Protein AF-A0A5W0T8G3-F1 (afdb_monomer_lite)

InterPro domains:
  IPR002104 Integrase, catalytic domain [PF00589] (5-98)
  IPR002104 Integrase, catalytic domain [PS51898] (1-99)
  IPR011010 DNA breaking-rejoining enzyme, catalytic core [SSF56349] (5-98)
  IPR013762 Integrase-like, catalytic domain superfamily [G3DSA:1.10.443.10] (2-99)

Radius of gyration: 16.73 Å; chains: 1; bounding box: 42×38×36 Å

Sequence (99 aa):
MNPEDSKSNRAIGVALNDTACKVLRDQIGKHHKWVFVHTKEGIRPDGSKTPTIRKMRVDDQRAWNAACRRAGIEDFRFHDLRHTWASWLIQSGVPLSVL

Structure (mmCIF, N/CA/C/O backbone):
data_AF-A0A5W0T8G3-F1
#
_entry.id   AF-A0A5W0T8G3-F1
#
loop_
_atom_site.group_PDB
_atom_site.id
_atom_site.type_symbol
_atom_site.label_atom_id
_atom_site.label_alt_id
_atom_site.label_comp_id
_atom_site.label_asym_id
_atom_site.label_entity_id
_atom_site.label_seq_id
_atom_site.pdbx_PDB_ins_code
_atom_site.Cartn_x
_atom_site.Cartn_y
_atom_site.Cartn_z
_atom_site.occupancy
_atom_site.B_iso_or_equiv
_atom_site.auth_seq_id
_atom_site.auth_comp_id
_atom_site.auth_asym_id
_atom_site.auth_atom_id
_atom_site.pdbx_PDB_model_num
ATOM 1 N N . MET A 1 1 ? 2.903 -20.866 4.279 1.00 36.59 1 MET A N 1
ATOM 2 C CA . MET A 1 1 ? 3.536 -19.531 4.369 1.00 36.59 1 MET A CA 1
ATOM 3 C C . MET A 1 1 ? 4.616 -19.658 5.437 1.00 36.59 1 MET A C 1
ATOM 5 O O . MET A 1 1 ? 4.267 -20.071 6.534 1.00 36.59 1 MET A O 1
ATOM 9 N N . ASN A 1 2 ? 5.898 -19.492 5.088 1.00 31.52 2 ASN A N 1
ATOM 10 C CA . ASN A 1 2 ? 7.004 -19.897 5.970 1.00 31.52 2 ASN A CA 1
ATOM 11 C C . ASN A 1 2 ? 7.132 -19.012 7.230 1.00 31.52 2 ASN A C 1
ATOM 13 O O . ASN A 1 2 ? 6.894 -17.808 7.128 1.00 31.52 2 ASN A O 1
ATOM 17 N N . PRO A 1 3 ? 7.529 -19.588 8.382 1.00 33.50 3 PRO A N 1
ATOM 18 C CA . PRO A 1 3 ? 7.271 -19.067 9.732 1.00 33.50 3 PRO A CA 1
ATOM 19 C C . PRO A 1 3 ? 8.445 -18.278 10.347 1.00 33.50 3 PRO A C 1
ATOM 21 O O . PRO A 1 3 ? 8.534 -18.132 11.561 1.00 33.50 3 PRO A O 1
ATOM 24 N N . GLU A 1 4 ? 9.375 -17.787 9.533 1.00 39.97 4 GLU A N 1
ATOM 25 C CA . GLU A 1 4 ? 10.737 -17.486 10.006 1.00 39.97 4 GLU A CA 1
ATOM 26 C C . GLU A 1 4 ? 10.909 -16.110 10.695 1.00 39.97 4 GLU A C 1
ATOM 28 O O . GLU A 1 4 ? 11.938 -15.881 11.318 1.00 39.97 4 GLU A O 1
ATOM 33 N N . ASP A 1 5 ? 9.929 -15.196 10.639 1.00 48.75 5 ASP A N 1
ATOM 34 C CA . ASP A 1 5 ? 10.108 -13.808 11.130 1.00 48.75 5 ASP A CA 1
ATOM 35 C C . ASP A 1 5 ? 9.265 -13.442 12.374 1.00 48.75 5 ASP A C 1
ATOM 37 O O . ASP A 1 5 ? 9.313 -12.303 12.845 1.00 48.75 5 ASP A O 1
ATOM 41 N N . SER A 1 6 ? 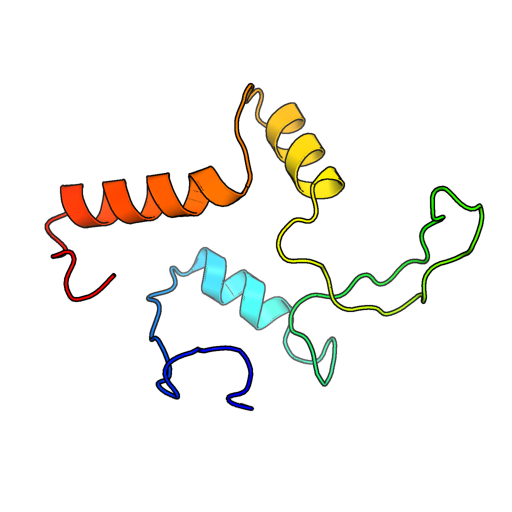8.511 -14.384 12.955 1.00 41.16 6 SER A N 1
ATOM 42 C CA . SER A 1 6 ? 7.791 -14.149 14.214 1.00 41.16 6 SER A CA 1
ATOM 43 C C . SER A 1 6 ? 8.512 -14.857 15.360 1.00 41.16 6 SER A C 1
ATOM 45 O O . SER A 1 6 ? 8.561 -16.083 15.412 1.00 41.16 6 SER A O 1
ATOM 47 N N . LYS A 1 7 ? 9.056 -14.087 16.316 1.00 49.31 7 LYS A N 1
ATOM 48 C CA . LYS A 1 7 ? 9.704 -14.613 17.543 1.00 49.31 7 LYS A CA 1
ATOM 49 C C . LYS A 1 7 ? 8.784 -15.508 18.393 1.00 49.31 7 LYS A C 1
ATOM 51 O O . LYS A 1 7 ? 9.242 -16.162 19.322 1.00 49.31 7 LYS A O 1
ATOM 56 N N . SER A 1 8 ? 7.500 -15.563 18.062 1.00 42.22 8 SER A N 1
ATOM 57 C CA . SER A 1 8 ? 6.573 -16.618 18.440 1.00 42.22 8 SER A CA 1
ATOM 58 C C . SER A 1 8 ? 6.049 -17.242 17.147 1.00 42.22 8 SER A C 1
ATOM 60 O O . SER A 1 8 ? 5.513 -16.534 16.302 1.00 42.22 8 SER A O 1
ATOM 62 N N . ASN A 1 9 ? 6.208 -18.551 16.962 1.00 44.62 9 ASN A N 1
ATOM 63 C CA . ASN A 1 9 ? 5.787 -19.322 15.781 1.00 44.62 9 ASN A CA 1
ATOM 64 C C . ASN A 1 9 ? 4.241 -19.383 15.606 1.00 44.62 9 ASN A C 1
ATOM 66 O O . ASN A 1 9 ? 3.653 -20.448 15.436 1.00 44.62 9 ASN A O 1
ATOM 70 N N . ARG A 1 10 ? 3.548 -18.248 15.742 1.00 50.47 10 ARG A N 1
ATOM 71 C CA . ARG A 1 10 ? 2.101 -18.069 15.635 1.00 50.47 10 ARG A CA 1
ATOM 72 C C . ARG A 1 10 ? 1.808 -17.078 14.520 1.00 50.47 10 ARG A C 1
ATOM 74 O O . ARG A 1 10 ? 2.381 -15.994 14.472 1.00 50.47 10 ARG A O 1
ATOM 81 N N . ALA A 1 11 ? 0.881 -17.453 13.645 1.00 55.94 11 ALA A N 1
ATOM 82 C CA . ALA A 1 11 ? 0.317 -16.532 12.675 1.00 55.94 11 ALA A CA 1
ATOM 83 C C . ALA A 1 11 ? -0.435 -15.424 13.426 1.00 55.94 11 ALA A C 1
ATOM 85 O O . ALA A 1 11 ? -1.399 -15.699 14.139 1.00 55.94 11 ALA A O 1
ATOM 86 N N . ILE A 1 12 ? 0.020 -14.182 13.279 1.00 64.44 12 ILE A N 1
ATOM 87 C CA . ILE A 1 12 ? -0.698 -13.013 13.783 1.00 64.44 12 ILE A CA 1
ATOM 88 C C . ILE A 1 12 ? -1.729 -12.645 12.715 1.00 64.44 12 ILE A C 1
ATOM 90 O O . ILE A 1 12 ? -1.369 -12.244 11.607 1.00 64.44 12 ILE A O 1
ATOM 94 N N . GLY A 1 13 ? -3.010 -12.841 13.025 1.00 68.19 13 GLY A N 1
ATOM 95 C CA . GLY A 1 13 ? -4.100 -12.384 12.171 1.00 68.19 13 GLY A CA 1
ATOM 96 C C . GLY A 1 13 ? -4.246 -10.871 12.292 1.00 68.19 13 GLY A C 1
ATOM 97 O O . GLY A 1 13 ? -4.463 -10.367 13.387 1.00 68.19 13 GLY A O 1
ATOM 98 N N . VAL A 1 14 ? -4.136 -10.150 11.177 1.00 74.50 14 VAL A N 1
ATOM 99 C CA . VAL A 1 14 ? -4.395 -8.705 11.121 1.00 74.50 14 VAL A CA 1
ATOM 100 C C . VAL A 1 14 ? -5.640 -8.490 10.273 1.00 74.50 14 VAL A C 1
ATOM 102 O O . VAL A 1 14 ? -5.691 -8.937 9.127 1.00 74.50 14 VAL A O 1
ATOM 105 N N . ALA A 1 15 ? -6.647 -7.818 10.830 1.00 78.62 15 ALA A N 1
ATOM 106 C CA . ALA A 1 15 ? -7.829 -7.434 10.071 1.00 78.62 15 ALA A CA 1
ATOM 107 C C . ALA A 1 15 ? -7.445 -6.391 9.011 1.00 78.62 15 ALA A C 1
ATOM 109 O O . ALA A 1 15 ? -6.838 -5.365 9.319 1.00 78.62 15 ALA A O 1
ATOM 110 N N . LEU A 1 16 ? -7.793 -6.664 7.754 1.00 82.94 16 LEU A N 1
ATOM 111 C CA . LEU A 1 16 ? -7.514 -5.787 6.621 1.00 82.94 16 LEU A CA 1
ATOM 112 C C . LEU A 1 16 ? -8.813 -5.167 6.120 1.00 82.94 16 LEU A C 1
ATOM 114 O O . LEU A 1 16 ? -9.812 -5.864 5.955 1.00 82.94 16 LEU A O 1
ATOM 118 N N . ASN A 1 17 ? -8.785 -3.865 5.842 1.00 87.31 17 ASN A N 1
ATOM 119 C CA . ASN A 1 17 ? -9.901 -3.194 5.181 1.00 87.31 17 ASN A CA 1
ATOM 120 C C . ASN A 1 17 ? -9.921 -3.492 3.670 1.00 87.31 17 ASN A C 1
ATOM 122 O O . ASN A 1 17 ? -8.960 -4.028 3.106 1.00 87.31 17 ASN A O 1
ATOM 126 N N . ASP A 1 18 ? -11.007 -3.108 2.998 1.00 89.81 18 ASP A N 1
ATOM 127 C CA . ASP A 1 18 ? -11.201 -3.375 1.568 1.00 89.81 18 ASP A CA 1
ATOM 128 C C . ASP A 1 18 ? -10.099 -2.779 0.690 1.00 89.81 18 ASP A C 1
ATOM 130 O O . ASP A 1 18 ? -9.660 -3.413 -0.272 1.00 89.81 18 ASP A O 1
ATOM 134 N N . THR A 1 19 ? -9.597 -1.594 1.046 1.00 93.00 19 THR A N 1
ATOM 135 C CA . THR A 1 19 ? -8.495 -0.938 0.335 1.00 93.00 19 THR A CA 1
ATOM 136 C C . THR A 1 19 ? -7.213 -1.763 0.415 1.00 93.00 19 THR A C 1
ATOM 138 O O . THR A 1 19 ? -6.585 -2.024 -0.612 1.00 93.00 19 THR A O 1
ATOM 141 N N . ALA A 1 20 ? -6.834 -2.229 1.607 1.00 89.75 20 ALA A N 1
ATOM 142 C CA . ALA A 1 20 ? -5.669 -3.087 1.797 1.00 89.75 20 ALA A CA 1
ATOM 143 C C . ALA A 1 20 ? -5.846 -4.428 1.069 1.00 89.75 20 ALA A C 1
ATOM 145 O O . ALA A 1 20 ? -4.943 -4.869 0.356 1.00 89.75 20 ALA A O 1
ATOM 146 N N . CYS A 1 21 ? -7.031 -5.036 1.168 1.00 92.94 21 CYS A N 1
ATOM 147 C CA . CYS A 1 21 ? -7.368 -6.259 0.443 1.00 92.94 21 CYS A CA 1
ATOM 148 C C . CYS A 1 21 ? -7.242 -6.083 -1.074 1.00 92.94 21 CYS A C 1
ATOM 150 O O . CYS A 1 21 ? -6.679 -6.946 -1.745 1.00 92.94 21 CYS A O 1
ATOM 152 N N . LYS A 1 22 ? -7.726 -4.966 -1.629 1.00 96.06 22 LYS A N 1
ATOM 153 C CA . LYS A 1 22 ? -7.590 -4.646 -3.055 1.00 96.06 22 LYS A CA 1
ATOM 154 C C . LYS A 1 22 ? -6.122 -4.548 -3.465 1.00 96.06 22 LYS A C 1
ATOM 156 O O . LYS A 1 22 ? -5.720 -5.230 -4.401 1.00 96.06 22 LYS A O 1
ATOM 161 N N . VAL A 1 23 ? -5.311 -3.790 -2.721 1.00 94.38 23 VAL A N 1
ATOM 162 C CA . VAL A 1 23 ? -3.870 -3.650 -2.997 1.00 94.38 23 VAL A CA 1
ATOM 163 C C . VAL A 1 23 ? -3.168 -5.009 -3.014 1.00 94.38 23 VAL A C 1
ATOM 165 O O . VAL A 1 23 ? -2.347 -5.249 -3.897 1.00 94.38 23 VAL A O 1
ATOM 168 N N . LEU A 1 24 ? -3.494 -5.906 -2.075 1.00 92.94 24 LEU A N 1
ATOM 169 C CA . LEU A 1 24 ? -2.923 -7.256 -2.026 1.00 92.94 24 LEU A CA 1
ATOM 170 C C . LEU A 1 24 ? -3.376 -8.128 -3.197 1.00 92.94 24 LEU A C 1
ATOM 172 O O . LEU A 1 24 ? -2.544 -8.808 -3.795 1.00 92.94 24 LEU A O 1
ATOM 176 N N . ARG A 1 25 ? -4.668 -8.095 -3.548 1.00 94.56 25 ARG A N 1
ATOM 177 C CA . ARG A 1 25 ? -5.197 -8.825 -4.710 1.00 94.56 25 ARG A CA 1
ATOM 178 C C . ARG A 1 25 ? -4.499 -8.394 -5.993 1.00 94.56 25 ARG A C 1
ATOM 180 O O . ARG A 1 25 ? -4.088 -9.251 -6.768 1.00 94.56 25 ARG A O 1
ATOM 187 N N . ASP A 1 26 ? -4.254 -7.098 -6.155 1.00 95.19 26 ASP A N 1
ATOM 188 C CA . ASP A 1 26 ? -3.529 -6.557 -7.305 1.00 95.19 26 ASP A CA 1
ATOM 189 C C . ASP A 1 26 ? -2.067 -7.034 -7.370 1.00 95.19 26 ASP A C 1
ATOM 191 O O . ASP A 1 26 ? -1.432 -6.888 -8.414 1.00 95.19 26 ASP A O 1
ATOM 195 N N . GLN A 1 27 ? -1.490 -7.576 -6.289 1.00 94.19 27 GLN A N 1
ATOM 196 C CA . GLN A 1 27 ? -0.140 -8.156 -6.305 1.00 94.19 27 GLN A CA 1
ATOM 197 C C . GLN A 1 27 ? -0.106 -9.648 -6.653 1.00 94.19 27 GLN A C 1
ATOM 199 O O . GLN A 1 27 ? 0.971 -10.177 -6.943 1.00 94.19 27 GLN A O 1
ATOM 204 N N . ILE A 1 28 ? -1.247 -10.341 -6.643 1.00 93.19 28 ILE A N 1
ATOM 205 C CA . ILE A 1 28 ? -1.295 -11.782 -6.904 1.00 93.19 28 ILE A CA 1
ATOM 206 C C . ILE A 1 28 ? -0.771 -12.067 -8.317 1.00 93.19 28 ILE A C 1
ATOM 208 O O . ILE A 1 28 ? -1.147 -11.415 -9.287 1.00 93.19 28 ILE A O 1
ATOM 212 N N . GLY A 1 29 ? 0.143 -13.034 -8.423 1.00 91.81 29 GLY A N 1
ATOM 213 C CA . GLY A 1 29 ? 0.759 -13.443 -9.689 1.00 91.81 29 GLY A CA 1
ATOM 214 C C . GLY A 1 29 ? 1.931 -12.575 -10.162 1.00 91.81 29 GLY A C 1
ATOM 215 O O . GLY A 1 29 ? 2.657 -13.000 -11.056 1.00 91.81 29 GLY A O 1
ATOM 216 N N . LYS A 1 30 ? 2.192 -11.407 -9.553 1.00 90.06 30 LYS A N 1
ATOM 217 C CA . LYS A 1 30 ? 3.309 -10.531 -9.965 1.00 90.06 30 LYS A CA 1
ATOM 218 C C . LYS A 1 30 ? 4.681 -11.040 -9.530 1.00 90.06 30 LYS A C 1
ATOM 220 O O . LYS A 1 30 ? 5.682 -10.737 -10.174 1.00 90.06 30 LYS A O 1
ATOM 225 N N . HIS A 1 31 ? 4.747 -11.790 -8.433 1.00 92.69 31 HIS A N 1
ATOM 226 C CA . HIS A 1 31 ? 5.986 -12.383 -7.946 1.00 92.69 31 HIS A CA 1
ATOM 227 C C . HIS A 1 31 ? 5.697 -13.633 -7.098 1.00 92.69 31 HIS A C 1
ATOM 229 O O . HIS A 1 31 ? 4.758 -13.655 -6.309 1.00 92.69 31 HIS A O 1
ATOM 235 N N . HIS A 1 32 ? 6.521 -14.679 -7.230 1.00 90.75 32 HIS A N 1
ATOM 236 C CA . HIS A 1 32 ? 6.270 -15.992 -6.613 1.00 90.75 32 HIS A CA 1
ATOM 237 C C . HIS A 1 32 ? 6.588 -16.059 -5.103 1.00 90.75 32 HIS A C 1
ATOM 239 O O . HIS A 1 32 ? 6.006 -16.866 -4.387 1.00 90.75 32 HIS A O 1
ATOM 245 N N . LYS A 1 33 ? 7.528 -15.232 -4.615 1.00 91.38 33 LYS A N 1
ATOM 246 C CA . LYS A 1 33 ? 7.993 -15.239 -3.209 1.00 91.38 33 LYS A CA 1
ATOM 247 C C . LYS A 1 33 ? 7.565 -14.047 -2.338 1.00 91.38 33 LYS A C 1
ATOM 249 O O . LYS A 1 33 ? 7.308 -14.228 -1.152 1.00 91.38 33 LYS A O 1
ATOM 254 N N . TRP A 1 34 ? 7.550 -12.828 -2.875 1.00 92.00 34 TRP A N 1
ATOM 255 C CA . TRP A 1 34 ? 7.309 -11.595 -2.117 1.00 92.00 34 TRP A CA 1
ATOM 256 C C . TRP A 1 34 ? 6.089 -10.863 -2.667 1.00 92.00 34 TRP A C 1
ATOM 258 O O . TRP A 1 34 ? 5.924 -10.801 -3.878 1.00 92.00 34 TRP A O 1
ATOM 268 N N . VAL A 1 35 ? 5.276 -10.271 -1.789 1.00 91.50 35 VAL A N 1
ATOM 269 C CA . VAL A 1 35 ? 4.074 -9.515 -2.190 1.00 91.50 35 VAL A CA 1
ATOM 270 C C . VAL A 1 35 ? 4.440 -8.184 -2.852 1.00 91.50 35 VAL A C 1
ATOM 272 O O . VAL A 1 35 ? 3.852 -7.814 -3.859 1.00 91.50 35 VAL A O 1
ATOM 275 N N . PHE A 1 36 ? 5.445 -7.484 -2.317 1.00 91.38 36 PHE A N 1
ATOM 276 C CA . PHE A 1 36 ? 5.928 -6.214 -2.858 1.00 91.38 36 PHE A CA 1
ATOM 277 C C . PHE A 1 36 ? 7.407 -6.316 -3.223 1.00 91.38 36 PHE A C 1
ATOM 279 O O . PHE A 1 36 ? 8.249 -6.720 -2.411 1.00 91.38 36 PHE A O 1
ATOM 286 N N . VAL A 1 37 ? 7.725 -5.927 -4.455 1.00 92.00 37 VAL A N 1
ATOM 287 C CA . VAL A 1 37 ? 9.081 -5.928 -5.004 1.00 92.00 37 VAL A CA 1
ATOM 288 C C . VAL A 1 37 ? 9.346 -4.633 -5.749 1.00 92.00 37 VAL A C 1
ATOM 290 O O . VAL A 1 37 ? 8.442 -4.033 -6.329 1.00 92.00 37 VAL A O 1
ATOM 293 N N . HIS A 1 38 ? 10.608 -4.223 -5.787 1.00 88.81 38 HIS A N 1
ATOM 294 C CA . HIS A 1 38 ? 11.036 -3.288 -6.816 1.00 88.81 38 HIS A CA 1
ATOM 295 C C . HIS A 1 38 ? 11.130 -4.023 -8.149 1.00 88.81 38 HIS A C 1
ATOM 297 O O . HIS A 1 38 ? 11.542 -5.180 -8.184 1.00 88.81 38 HIS A O 1
ATOM 303 N N . THR A 1 39 ? 10.769 -3.329 -9.225 1.00 88.50 39 THR A N 1
ATOM 304 C CA . THR A 1 39 ? 10.872 -3.822 -10.607 1.00 88.50 39 THR A CA 1
ATOM 305 C C . THR A 1 39 ? 11.953 -3.108 -11.415 1.00 88.50 39 THR A C 1
ATOM 307 O O . THR A 1 39 ? 12.154 -3.406 -12.589 1.00 88.50 39 THR A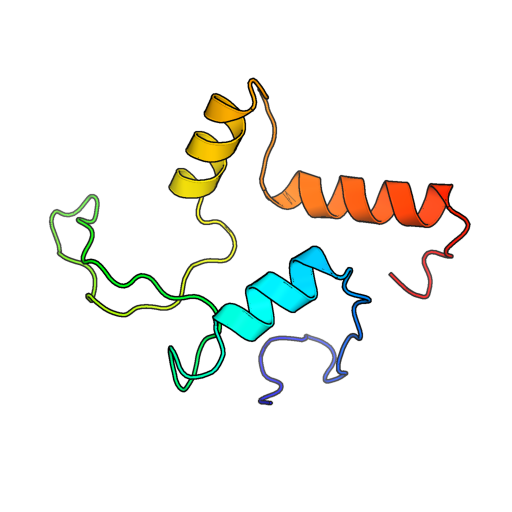 O 1
ATOM 310 N N . LYS A 1 40 ? 12.635 -2.138 -10.797 1.00 87.38 40 LYS A N 1
ATOM 311 C CA . LYS A 1 40 ? 13.672 -1.313 -11.414 1.00 87.38 40 LYS A CA 1
ATOM 312 C C . LYS A 1 40 ? 14.949 -1.363 -10.587 1.00 87.38 40 LYS A C 1
ATOM 314 O O . LYS A 1 40 ? 14.910 -1.372 -9.347 1.00 87.38 40 LYS A O 1
ATOM 319 N N . GLU A 1 41 ? 16.075 -1.343 -11.292 1.00 88.19 41 GLU A N 1
ATOM 320 C CA . GLU A 1 41 ? 17.380 -1.139 -10.677 1.00 88.19 41 GLU A CA 1
ATOM 321 C C . GLU A 1 41 ? 17.451 0.241 -10.010 1.00 88.19 41 GLU A C 1
ATOM 323 O O . GLU A 1 41 ? 16.847 1.219 -10.449 1.00 88.19 41 GLU A O 1
ATOM 328 N N . GLY A 1 42 ? 18.172 0.301 -8.902 1.00 84.88 42 GLY A N 1
ATOM 329 C CA . GLY A 1 42 ? 18.532 1.532 -8.211 1.00 84.88 42 GLY A CA 1
ATOM 330 C C . GLY A 1 42 ? 20.027 1.556 -7.926 1.00 84.88 42 GLY A C 1
ATOM 331 O O . GLY A 1 42 ? 20.636 0.498 -7.752 1.00 84.88 42 GLY A O 1
ATOM 332 N N . ILE A 1 43 ? 20.598 2.755 -7.858 1.00 87.75 43 ILE A N 1
ATOM 333 C CA . ILE A 1 43 ? 22.020 2.974 -7.574 1.00 87.75 43 ILE A CA 1
ATOM 334 C C . ILE A 1 43 ? 22.215 3.127 -6.062 1.00 87.75 43 ILE A C 1
ATOM 336 O O . ILE A 1 43 ? 21.491 3.883 -5.400 1.00 87.75 43 ILE A O 1
ATOM 340 N N . ARG A 1 44 ? 23.164 2.371 -5.510 1.00 83.50 44 ARG A N 1
ATOM 341 C CA . ARG A 1 44 ? 23.590 2.457 -4.110 1.00 83.50 44 ARG A CA 1
ATOM 342 C C . ARG A 1 44 ? 24.572 3.622 -3.905 1.00 83.50 44 ARG A C 1
ATOM 344 O O . ARG A 1 44 ? 25.174 4.080 -4.872 1.00 83.50 44 ARG A O 1
ATOM 351 N N . PRO A 1 45 ? 24.774 4.094 -2.661 1.00 84.00 45 PRO A N 1
ATOM 352 C CA . PRO A 1 45 ? 25.747 5.154 -2.369 1.00 84.00 45 PRO A CA 1
ATOM 353 C C . PRO A 1 45 ? 27.187 4.819 -2.789 1.00 84.00 4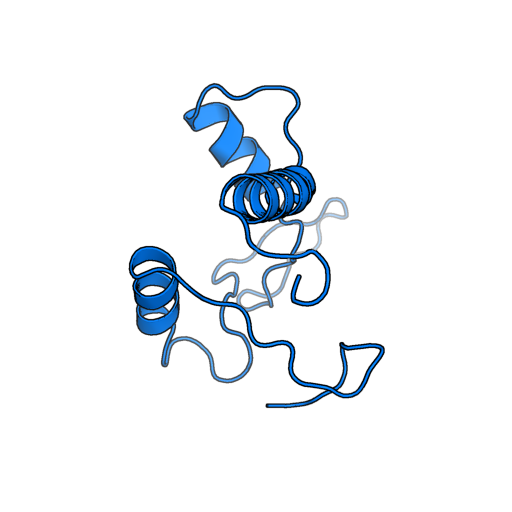5 PRO A C 1
ATOM 355 O O . PRO A 1 45 ? 27.947 5.722 -3.106 1.00 84.00 45 PRO A O 1
ATOM 358 N N . ASP A 1 46 ? 27.539 3.531 -2.831 1.00 90.94 46 ASP A N 1
ATOM 359 C CA . ASP A 1 46 ? 28.839 3.022 -3.294 1.00 90.94 46 ASP A CA 1
ATOM 360 C C . ASP A 1 46 ? 28.970 2.948 -4.833 1.00 90.94 46 ASP A C 1
ATOM 362 O O . ASP A 1 46 ? 29.963 2.444 -5.350 1.00 90.94 46 ASP A O 1
ATOM 366 N N . GLY A 1 47 ? 27.960 3.412 -5.579 1.00 88.75 47 GLY A N 1
ATOM 367 C CA . GLY A 1 47 ? 27.915 3.370 -7.042 1.00 88.75 47 GLY A CA 1
ATOM 368 C C . GLY A 1 47 ? 27.465 2.029 -7.632 1.00 88.75 47 GLY A C 1
ATOM 369 O O . GLY A 1 47 ? 27.214 1.948 -8.835 1.00 88.75 47 GLY A O 1
ATOM 370 N N . SER A 1 48 ? 27.295 0.981 -6.821 1.00 91.44 48 SER A N 1
ATOM 371 C CA . SER A 1 48 ? 26.836 -0.323 -7.305 1.00 91.44 48 SER A CA 1
ATOM 372 C C . SER A 1 48 ? 25.341 -0.328 -7.648 1.00 91.44 48 SER A C 1
ATOM 374 O O . SER A 1 48 ? 24.521 0.385 -7.057 1.00 91.44 48 SER A O 1
ATOM 376 N N . LYS A 1 49 ? 24.959 -1.161 -8.623 1.00 90.69 49 LYS A N 1
ATOM 377 C CA . LYS A 1 49 ? 23.562 -1.349 -9.032 1.00 90.69 49 LYS A CA 1
ATOM 378 C C . LYS A 1 49 ? 22.883 -2.423 -8.186 1.00 90.69 49 LYS A C 1
ATOM 380 O O . LYS A 1 49 ? 23.440 -3.485 -7.918 1.00 90.69 49 LYS A O 1
ATOM 385 N N . THR A 1 50 ? 21.649 -2.157 -7.775 1.00 88.56 50 THR A N 1
ATOM 386 C CA . THR A 1 50 ? 20.795 -3.158 -7.122 1.00 88.56 50 THR A CA 1
ATOM 387 C C . THR A 1 50 ? 20.125 -4.072 -8.149 1.00 88.56 50 THR A C 1
ATOM 389 O O . THR A 1 50 ? 19.870 -3.631 -9.269 1.00 88.56 50 THR A O 1
ATOM 392 N N . PRO A 1 51 ? 19.772 -5.317 -7.772 1.00 87.75 51 PRO A N 1
ATOM 393 C CA . PRO A 1 51 ? 19.011 -6.199 -8.648 1.00 87.75 51 PRO A CA 1
ATOM 394 C C . PRO A 1 51 ? 17.694 -5.557 -9.097 1.00 87.75 51 PRO A C 1
ATOM 396 O O . PRO A 1 51 ? 17.021 -4.881 -8.304 1.00 87.75 51 PRO A O 1
ATOM 399 N N . THR A 1 52 ? 17.321 -5.817 -10.353 1.00 87.38 52 THR A N 1
ATOM 400 C CA . THR A 1 52 ? 16.082 -5.329 -10.974 1.00 87.38 52 THR A CA 1
ATOM 401 C C . THR A 1 52 ? 14.855 -5.771 -10.190 1.00 87.38 52 THR A C 1
ATOM 403 O O . THR A 1 52 ? 14.000 -4.943 -9.885 1.00 87.38 52 THR A O 1
ATOM 406 N N . ILE A 1 53 ? 14.810 -7.053 -9.810 1.00 89.88 53 ILE A N 1
ATOM 407 C CA . ILE A 1 53 ? 13.796 -7.608 -8.915 1.00 89.88 53 ILE A CA 1
ATOM 408 C C . ILE A 1 53 ? 14.415 -7.835 -7.542 1.00 89.88 53 ILE A C 1
ATOM 410 O O . ILE A 1 53 ? 15.347 -8.624 -7.385 1.00 89.88 53 ILE A O 1
ATOM 414 N N . ARG A 1 54 ? 13.888 -7.152 -6.528 1.00 89.75 54 ARG A N 1
ATOM 415 C CA . ARG A 1 54 ? 14.281 -7.353 -5.127 1.00 89.75 54 ARG A CA 1
ATOM 416 C C . ARG A 1 54 ? 13.111 -7.065 -4.196 1.00 89.75 54 ARG A C 1
ATOM 418 O O . ARG A 1 54 ? 12.283 -6.204 -4.497 1.00 89.75 54 ARG A O 1
ATOM 425 N N . LYS A 1 55 ? 13.079 -7.746 -3.048 1.00 89.12 55 LYS A N 1
ATOM 426 C CA . LYS A 1 55 ? 12.102 -7.502 -1.976 1.00 89.12 55 LYS A CA 1
ATOM 427 C C . LYS A 1 55 ? 12.110 -6.018 -1.586 1.00 89.12 55 LYS A C 1
ATOM 429 O O . LYS A 1 55 ? 13.180 -5.445 -1.372 1.00 89.12 55 LYS A O 1
ATOM 434 N N . MET A 1 56 ? 10.928 -5.414 -1.481 1.00 87.56 56 MET A N 1
ATOM 435 C CA . MET A 1 56 ? 10.796 -4.075 -0.907 1.00 87.56 56 MET A CA 1
ATOM 436 C C . MET A 1 56 ? 11.115 -4.132 0.592 1.00 87.56 56 MET A C 1
ATOM 438 O O . MET A 1 56 ? 10.684 -5.057 1.286 1.00 87.56 56 MET A O 1
ATOM 442 N N . ARG A 1 57 ? 11.899 -3.176 1.098 1.00 81.44 57 ARG A N 1
ATOM 443 C CA . ARG A 1 57 ? 12.161 -3.097 2.541 1.00 81.44 57 ARG A CA 1
ATOM 444 C C . ARG A 1 57 ? 10.940 -2.507 3.245 1.00 81.44 57 ARG A C 1
ATOM 446 O O . ARG A 1 57 ? 10.206 -1.718 2.659 1.00 81.44 57 ARG A O 1
ATOM 453 N N . VAL A 1 58 ? 10.728 -2.920 4.493 1.00 69.75 58 VAL A N 1
ATOM 454 C CA . VAL A 1 58 ? 9.607 -2.446 5.325 1.00 69.75 58 VAL A CA 1
ATOM 455 C C . VAL A 1 58 ? 9.712 -0.939 5.569 1.00 69.75 58 VAL A C 1
ATOM 457 O O . VAL A 1 58 ? 8.707 -0.254 5.672 1.00 69.75 58 VAL A O 1
ATOM 460 N N . ASP A 1 59 ? 10.934 -0.424 5.603 1.00 67.12 59 ASP A N 1
ATOM 461 C CA . ASP A 1 59 ? 11.301 0.956 5.872 1.00 67.12 59 ASP A CA 1
ATOM 462 C C . ASP A 1 59 ? 11.778 1.679 4.606 1.00 67.12 59 ASP A C 1
ATOM 464 O O . ASP A 1 59 ? 12.787 2.377 4.657 1.00 67.12 59 ASP A O 1
ATOM 468 N N . ASP A 1 60 ? 11.103 1.517 3.455 1.00 76.12 60 ASP A N 1
ATOM 469 C CA . ASP A 1 60 ? 11.451 2.278 2.241 1.00 76.12 60 ASP A CA 1
ATOM 470 C C . ASP A 1 60 ? 11.235 3.787 2.458 1.00 76.12 60 ASP A C 1
ATOM 472 O O . ASP A 1 60 ? 10.220 4.390 2.101 1.00 76.12 60 ASP A O 1
ATOM 476 N N . GLN A 1 61 ? 12.243 4.400 3.073 1.00 79.69 61 GLN A N 1
ATOM 477 C CA . GLN A 1 61 ? 12.232 5.756 3.584 1.00 79.69 61 GLN A CA 1
ATOM 478 C C . GLN A 1 61 ? 12.129 6.763 2.441 1.00 79.69 61 GLN A C 1
ATOM 480 O O . GLN A 1 61 ? 11.572 7.842 2.612 1.00 79.69 61 GLN A O 1
ATOM 485 N N . ARG A 1 62 ? 12.599 6.406 1.239 1.00 84.38 62 ARG A N 1
ATOM 486 C CA . ARG A 1 62 ? 12.484 7.270 0.059 1.00 84.38 62 ARG A CA 1
ATOM 487 C C . ARG A 1 62 ? 11.040 7.354 -0.413 1.00 84.38 62 ARG A C 1
ATOM 489 O O . ARG A 1 62 ? 10.531 8.459 -0.604 1.00 84.38 62 ARG A O 1
ATOM 496 N N . ALA A 1 63 ? 10.389 6.205 -0.597 1.00 87.19 63 ALA A N 1
ATOM 497 C CA . ALA A 1 63 ? 8.988 6.160 -1.005 1.00 87.19 63 ALA A CA 1
ATOM 498 C C . ALA A 1 63 ? 8.084 6.808 0.054 1.00 87.19 63 ALA A C 1
ATOM 500 O O . ALA A 1 63 ? 7.202 7.597 -0.295 1.00 87.19 63 ALA A O 1
ATOM 501 N N . TRP A 1 64 ? 8.364 6.539 1.332 1.00 89.44 64 TRP A N 1
ATOM 502 C CA . TRP A 1 64 ? 7.661 7.123 2.469 1.00 89.44 64 TRP A CA 1
ATOM 503 C C . TRP A 1 64 ? 7.773 8.647 2.516 1.00 89.44 64 TRP A C 1
ATOM 505 O O . TRP A 1 64 ? 6.760 9.336 2.446 1.00 89.44 64 TRP A O 1
ATOM 515 N N . ASN A 1 65 ? 8.993 9.193 2.524 1.00 89.88 65 ASN A N 1
ATOM 516 C CA . ASN A 1 65 ? 9.208 10.640 2.584 1.00 89.88 65 ASN A CA 1
ATOM 517 C C . ASN A 1 65 ? 8.576 11.357 1.381 1.00 89.88 65 ASN A C 1
ATOM 519 O O . ASN A 1 65 ? 8.044 12.458 1.511 1.00 89.88 65 ASN A O 1
ATOM 523 N N . ALA A 1 66 ? 8.599 10.732 0.199 1.00 91.75 66 ALA A N 1
ATOM 524 C CA . ALA A 1 66 ? 7.916 11.268 -0.971 1.00 91.75 66 ALA A CA 1
ATOM 525 C C . ALA A 1 66 ? 6.387 11.280 -0.800 1.00 91.75 66 ALA A C 1
ATOM 527 O O . ALA A 1 66 ? 5.740 12.205 -1.286 1.00 91.75 66 ALA A O 1
ATOM 528 N N . ALA A 1 67 ? 5.808 10.276 -0.136 1.00 92.56 67 ALA A N 1
ATOM 529 C CA . ALA A 1 67 ? 4.385 10.244 0.187 1.00 92.56 67 ALA A CA 1
ATOM 530 C C . ALA A 1 67 ? 4.012 11.314 1.222 1.00 92.56 67 ALA A C 1
ATOM 532 O O . ALA A 1 67 ? 3.094 12.083 0.947 1.00 92.56 67 ALA A O 1
ATOM 533 N N . CYS A 1 68 ? 4.760 11.439 2.326 1.00 94.06 68 CYS A N 1
ATOM 534 C CA . CYS A 1 68 ? 4.544 12.487 3.332 1.00 94.06 68 CYS A CA 1
ATOM 535 C C . CYS A 1 68 ? 4.612 13.884 2.709 1.00 94.06 68 CYS A C 1
ATOM 537 O O . CYS A 1 68 ? 3.696 14.678 2.889 1.00 94.06 68 CYS A O 1
ATOM 539 N N . ARG A 1 69 ? 5.618 14.147 1.862 1.00 95.12 69 ARG A N 1
ATOM 540 C CA . ARG A 1 69 ? 5.739 15.428 1.151 1.00 95.12 69 ARG A CA 1
ATOM 541 C C . ARG A 1 69 ? 4.540 15.721 0.249 1.00 95.12 69 ARG A C 1
ATOM 543 O O . ARG A 1 69 ? 4.067 16.849 0.227 1.00 95.12 69 ARG A O 1
ATOM 550 N N . ARG A 1 70 ? 4.038 14.728 -0.496 1.00 95.81 70 ARG A N 1
ATOM 551 C CA . ARG A 1 70 ? 2.830 14.902 -1.329 1.00 95.81 70 ARG A CA 1
ATOM 552 C C . ARG A 1 70 ? 1.569 15.127 -0.496 1.00 95.81 70 ARG A C 1
ATOM 554 O O . ARG A 1 70 ? 0.658 15.786 -0.975 1.00 95.81 70 ARG A O 1
ATOM 561 N N . ALA A 1 71 ? 1.518 14.566 0.708 1.00 95.25 71 ALA A N 1
ATOM 562 C CA . ALA A 1 71 ? 0.412 14.730 1.644 1.00 95.25 71 ALA A CA 1
ATOM 563 C C . ALA A 1 71 ? 0.524 16.000 2.512 1.00 95.25 71 ALA A C 1
ATOM 565 O O . ALA A 1 71 ? -0.403 16.283 3.261 1.00 95.25 71 ALA A O 1
ATOM 566 N N . GLY A 1 72 ? 1.633 16.748 2.432 1.00 96.50 72 GLY A N 1
ATOM 567 C CA . GLY A 1 72 ? 1.880 17.918 3.283 1.00 96.50 72 GLY A CA 1
ATOM 568 C C . GLY A 1 72 ? 2.131 17.574 4.756 1.00 96.50 72 GLY A C 1
ATOM 569 O O . GLY A 1 72 ? 1.831 18.383 5.625 1.00 96.50 72 GLY A O 1
ATOM 570 N N . ILE A 1 73 ? 2.633 16.370 5.043 1.00 94.81 73 ILE A N 1
ATOM 571 C CA . ILE A 1 73 ? 2.901 15.893 6.405 1.00 94.81 73 ILE A CA 1
ATOM 572 C C . ILE A 1 73 ? 4.394 16.038 6.710 1.00 94.81 73 ILE A C 1
ATOM 574 O O . ILE A 1 73 ? 5.239 15.553 5.950 1.00 94.81 73 ILE A O 1
ATOM 578 N N . GLU A 1 74 ? 4.703 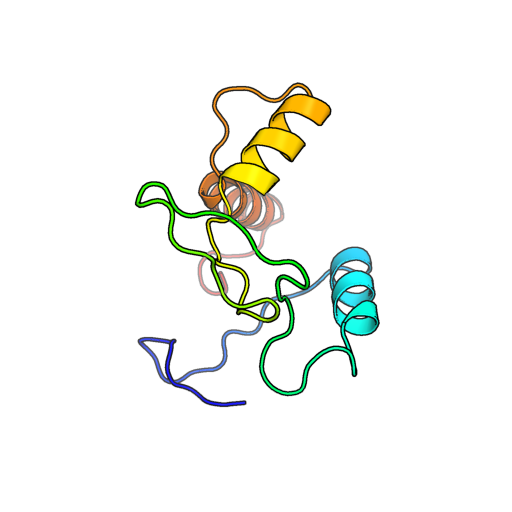16.653 7.848 1.00 92.75 74 GLU A N 1
ATOM 579 C CA . GLU A 1 74 ? 6.058 16.837 8.374 1.00 92.75 74 GLU A CA 1
ATOM 580 C C . GLU A 1 74 ? 6.274 16.003 9.646 1.00 92.75 74 GLU A C 1
ATOM 582 O O . GLU A 1 74 ? 5.314 15.598 10.295 1.00 92.75 74 GLU A O 1
ATOM 587 N N . ASP A 1 75 ? 7.542 15.709 9.959 1.00 88.81 75 ASP A N 1
ATOM 588 C CA . ASP A 1 75 ? 7.981 14.940 11.140 1.00 88.81 75 ASP A CA 1
ATOM 589 C C . ASP A 1 75 ? 7.205 13.629 11.403 1.00 88.81 75 ASP A C 1
ATOM 591 O O . ASP A 1 75 ? 6.862 13.287 12.530 1.00 88.81 75 ASP A O 1
ATOM 595 N N . PHE A 1 76 ? 6.920 12.874 10.335 1.00 90.06 76 PHE A N 1
ATOM 596 C CA . PHE A 1 76 ? 6.160 11.624 10.411 1.00 90.06 76 PHE A CA 1
ATOM 597 C C . PHE A 1 76 ? 6.951 10.446 9.840 1.00 90.06 76 PHE A C 1
ATOM 599 O O . PHE A 1 76 ? 7.303 10.404 8.652 1.00 90.06 76 PHE A O 1
ATOM 606 N N . ARG A 1 77 ? 7.246 9.459 10.685 1.00 88.88 77 ARG A N 1
ATOM 607 C CA . ARG A 1 77 ? 8.053 8.280 10.362 1.00 88.88 77 ARG A CA 1
ATOM 608 C C . ARG A 1 77 ? 7.159 7.092 10.037 1.00 88.88 77 ARG A C 1
ATOM 610 O O . ARG A 1 77 ? 6.035 6.971 10.502 1.00 88.88 77 ARG A O 1
ATOM 617 N N . PHE A 1 78 ? 7.695 6.141 9.274 1.00 85.94 78 PHE A N 1
ATOM 618 C CA . PHE A 1 78 ? 6.925 4.965 8.861 1.00 85.94 78 PHE A CA 1
ATOM 619 C C . PHE A 1 78 ? 6.393 4.142 10.051 1.00 85.94 78 PHE A C 1
ATOM 621 O O . PHE A 1 78 ? 5.300 3.590 9.981 1.00 85.94 78 PHE A O 1
ATOM 628 N N . HIS A 1 79 ? 7.140 4.077 11.161 1.00 86.88 79 HIS A N 1
ATOM 629 C CA . HIS A 1 79 ? 6.699 3.356 12.360 1.00 86.88 79 HIS A CA 1
ATOM 630 C C . HIS A 1 79 ? 5.544 4.046 13.094 1.00 86.88 79 HIS A C 1
ATOM 632 O O . HIS A 1 79 ? 4.785 3.365 13.786 1.00 86.88 79 HIS A O 1
ATOM 638 N N . ASP A 1 80 ? 5.361 5.352 12.899 1.00 88.25 80 ASP A N 1
ATOM 639 C CA . ASP A 1 80 ? 4.271 6.099 13.519 1.00 88.25 80 ASP A CA 1
ATOM 640 C C . ASP A 1 80 ? 2.914 5.612 13.008 1.00 88.25 80 ASP A C 1
ATOM 642 O O . ASP A 1 80 ? 1.963 5.576 13.778 1.00 88.25 80 ASP A O 1
ATOM 646 N N . LEU A 1 81 ? 2.835 5.073 11.780 1.00 88.00 81 LEU A N 1
ATOM 647 C CA . LEU A 1 81 ? 1.630 4.394 11.283 1.00 88.00 81 LEU A CA 1
ATOM 648 C C . LEU A 1 81 ? 1.155 3.278 12.215 1.00 88.00 81 LEU A C 1
ATOM 650 O O . LEU A 1 81 ? -0.046 3.127 12.437 1.00 88.00 81 LEU A O 1
ATOM 654 N N . ARG A 1 82 ? 2.084 2.485 12.763 1.00 85.56 82 ARG A N 1
ATOM 655 C CA . ARG A 1 82 ? 1.736 1.397 13.681 1.00 85.56 82 ARG A CA 1
ATOM 656 C C . ARG A 1 82 ? 1.215 1.952 15.004 1.00 85.56 82 ARG A C 1
ATOM 658 O O . ARG A 1 82 ? 0.255 1.407 15.542 1.00 85.56 82 ARG A O 1
ATOM 665 N N . HIS A 1 83 ? 1.811 3.034 15.504 1.00 86.81 83 HIS A N 1
ATOM 666 C CA . HIS A 1 83 ? 1.348 3.709 16.718 1.00 86.81 83 HIS A CA 1
ATOM 667 C C . HIS A 1 83 ? -0.027 4.358 16.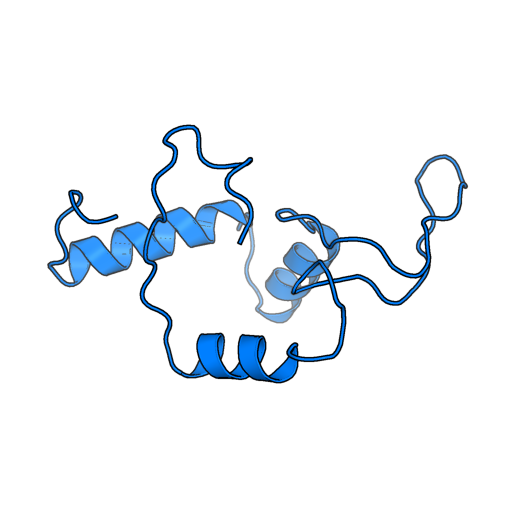526 1.00 86.81 83 HIS A C 1
ATOM 669 O O . HIS A 1 83 ? -0.895 4.203 17.388 1.00 86.81 83 HIS A O 1
ATOM 675 N N . THR A 1 84 ? -0.262 5.016 15.388 1.00 88.56 84 THR A N 1
ATOM 676 C CA . THR A 1 84 ? -1.561 5.595 15.027 1.00 88.56 84 THR A CA 1
ATOM 677 C C . THR A 1 84 ? -2.626 4.510 14.911 1.00 88.56 84 THR A C 1
ATOM 679 O O . THR A 1 84 ? -3.681 4.629 15.526 1.00 88.56 84 THR A O 1
ATOM 682 N N . TRP A 1 85 ? -2.337 3.418 14.196 1.00 85.50 85 TRP A N 1
ATOM 683 C CA . TRP A 1 85 ? -3.263 2.295 14.045 1.00 85.50 85 TRP A CA 1
ATOM 684 C C . TRP A 1 85 ? -3.632 1.659 15.390 1.00 85.50 85 TRP A C 1
ATOM 686 O O . TRP A 1 85 ? -4.815 1.484 15.678 1.00 85.50 85 TRP A O 1
ATOM 696 N N . ALA A 1 86 ? -2.644 1.381 16.246 1.00 83.25 86 ALA A N 1
ATOM 697 C CA . ALA A 1 86 ? -2.891 0.837 17.580 1.00 83.25 86 ALA A CA 1
ATOM 698 C C . ALA A 1 86 ? -3.735 1.794 18.440 1.00 83.25 86 ALA A C 1
ATOM 700 O O . ALA A 1 86 ? -4.694 1.366 19.080 1.00 83.25 86 ALA A O 1
ATOM 701 N N . SER A 1 87 ? -3.427 3.096 18.405 1.00 84.75 87 SER A N 1
ATOM 702 C CA . SER A 1 87 ? -4.187 4.124 19.127 1.00 84.75 87 SER A CA 1
ATOM 703 C C . SER A 1 87 ? -5.646 4.182 18.673 1.00 84.75 87 SER A C 1
ATOM 705 O O . SER A 1 87 ? -6.542 4.226 19.512 1.00 84.75 87 SER A O 1
ATOM 707 N N . TRP A 1 88 ? -5.906 4.129 17.363 1.00 86.00 88 TRP A N 1
ATOM 708 C CA . TRP A 1 88 ? -7.267 4.124 16.819 1.00 86.00 88 TRP A CA 1
ATOM 709 C C . TRP A 1 88 ? -8.057 2.879 17.204 1.00 86.00 88 TRP A C 1
ATOM 711 O O . TRP A 1 88 ? -9.244 2.984 17.511 1.00 86.00 88 TRP A O 1
ATOM 721 N N . LEU A 1 89 ? -7.418 1.709 17.225 1.00 81.94 89 LEU A N 1
ATOM 722 C CA . LEU A 1 89 ? -8.086 0.479 17.642 1.00 81.94 89 LEU A CA 1
ATOM 723 C C . LEU A 1 89 ? -8.461 0.515 19.126 1.00 81.94 89 LEU A C 1
ATOM 725 O O . LEU A 1 89 ? -9.603 0.203 19.458 1.00 81.94 89 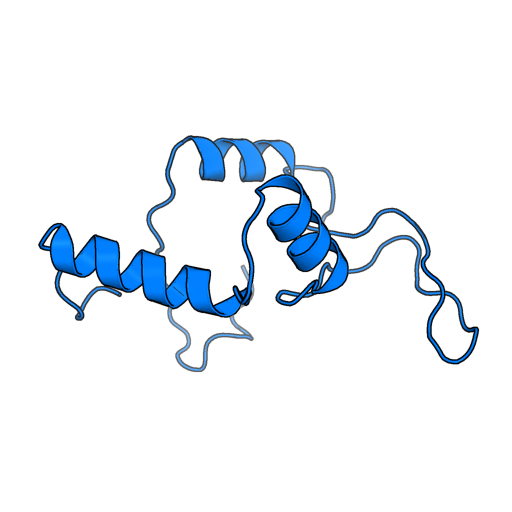LEU A O 1
ATOM 729 N N . ILE A 1 90 ? -7.567 0.997 19.994 1.00 82.50 90 ILE A N 1
ATOM 730 C CA . ILE A 1 90 ? -7.864 1.187 21.423 1.00 82.50 90 ILE A CA 1
ATOM 731 C C . ILE A 1 90 ? -9.009 2.189 21.612 1.00 82.50 90 ILE A C 1
ATOM 733 O O . ILE A 1 90 ? -9.950 1.913 22.353 1.00 82.50 90 ILE A O 1
ATOM 737 N N . GLN A 1 91 ? -8.970 3.327 20.911 1.00 82.06 91 GLN A N 1
ATOM 738 C CA . GLN A 1 91 ? -10.035 4.339 20.960 1.00 82.06 91 GLN A CA 1
ATOM 739 C C . GLN A 1 91 ? -11.381 3.810 20.444 1.00 82.06 91 GLN A C 1
ATOM 741 O O . GLN A 1 91 ? -12.426 4.240 20.920 1.00 82.06 91 GLN A O 1
ATOM 746 N N . SER A 1 92 ? -11.364 2.849 19.519 1.00 83.56 92 SER A N 1
ATOM 747 C CA . SER A 1 92 ? -12.563 2.174 19.001 1.00 83.56 92 SER A CA 1
ATOM 748 C C . SER A 1 92 ? -13.043 1.017 19.891 1.00 83.56 92 SER A C 1
ATOM 750 O O . SER A 1 92 ? -13.960 0.292 19.512 1.00 83.56 92 SER A O 1
ATOM 752 N N . GLY A 1 93 ? -12.430 0.821 21.065 1.00 81.00 93 GLY A N 1
ATOM 753 C CA . GLY A 1 93 ? -12.823 -0.192 22.047 1.00 81.00 93 GLY A CA 1
ATOM 754 C C . GLY A 1 93 ? -12.201 -1.575 21.840 1.00 81.00 93 GLY A C 1
ATOM 755 O O . GLY A 1 93 ? -12.604 -2.523 22.513 1.00 81.00 93 GLY A O 1
ATOM 756 N N . VAL A 1 94 ? -11.221 -1.724 20.942 1.00 77.06 94 VAL A N 1
ATOM 757 C CA . VAL A 1 94 ? -10.494 -2.988 20.755 1.00 77.06 94 VAL A CA 1
ATOM 758 C C . VAL A 1 94 ? -9.423 -3.125 21.849 1.00 77.06 94 VAL A C 1
ATOM 760 O O . VAL A 1 94 ? -8.546 -2.264 21.955 1.00 77.06 94 VAL A O 1
ATOM 763 N N . PRO A 1 95 ? -9.454 -4.187 22.675 1.00 71.06 95 PRO A N 1
ATOM 764 C CA . PRO A 1 95 ? -8.509 -4.340 23.775 1.00 71.06 95 PRO A CA 1
ATOM 765 C C . PRO A 1 95 ? -7.087 -4.645 23.280 1.00 71.06 95 PRO A C 1
ATOM 767 O O . PRO A 1 95 ? -6.886 -5.351 22.295 1.00 71.06 95 PRO A O 1
ATOM 770 N N . LEU A 1 96 ? -6.078 -4.182 24.025 1.00 66.25 96 LEU A N 1
ATOM 771 C CA . LEU A 1 96 ? -4.650 -4.404 23.735 1.00 66.25 96 LEU A CA 1
ATOM 772 C C . LEU A 1 96 ? -4.264 -5.883 23.577 1.00 66.25 96 LEU A C 1
ATOM 774 O O . LEU A 1 96 ? -3.286 -6.185 22.909 1.00 66.25 96 LEU A O 1
ATOM 778 N N . SER A 1 97 ? -5.023 -6.805 24.174 1.00 65.31 97 SER A N 1
ATOM 779 C CA . SER A 1 97 ? -4.753 -8.246 24.123 1.00 65.31 97 SER A CA 1
ATOM 780 C C . SER A 1 97 ? -4.891 -8.868 22.728 1.00 65.31 97 SER A C 1
ATOM 782 O O . SER A 1 97 ? -4.498 -10.019 22.551 1.00 65.31 97 SER A O 1
ATOM 784 N N . VAL A 1 98 ? -5.483 -8.152 21.766 1.00 60.09 98 VAL A N 1
ATOM 785 C CA . VAL A 1 98 ? -5.652 -8.599 20.371 1.00 60.09 98 VAL A CA 1
ATOM 786 C C . VAL A 1 98 ? -4.853 -7.765 19.354 1.00 60.09 98 VAL A C 1
ATOM 788 O O . VAL A 1 98 ? -4.985 -8.007 18.155 1.00 60.09 98 VAL A O 1
ATOM 791 N N . LEU A 1 99 ? -4.034 -6.808 19.816 1.00 57.88 99 LEU A N 1
ATOM 792 C CA . LEU A 1 99 ? -3.091 -6.019 19.001 1.00 57.88 99 LEU A CA 1
ATOM 793 C C . LEU A 1 99 ? -1.695 -6.655 18.973 1.00 57.88 99 LEU A C 1
ATOM 795 O O . LEU A 1 99 ? -1.028 -6.539 17.917 1.00 57.88 99 LEU A O 1
#

Foldseek 3Di:
DDQPPDPDSDDQDDDDDPVRVVLQVVQPPVDDPESDWAQQWDADPVRDIDDNTDHDDLQPVVVVVVVCVVVVHPPDGSCVVVVVVVVVCVVVVNDPVSD

pLDDT: mean 81.35, std 15.86, range [31.52, 96.5]

Secondary structure (DSSP, 8-state):
---TT-SSSS-------HHHHHHHHTTTTT-SS-SSEE-S--B-TTSPBPPSSEEPPTT-HHHHHHHHHHHT--S--TTHHHHHHHHHHHHTT--GGG-

Organism: NCBI:txid1160769